Protein AF-A0A3L7W925-F1 (afdb_monomer_lite)

Structure (mmCIF, N/CA/C/O backbone):
data_AF-A0A3L7W925-F1
#
_entry.id   AF-A0A3L7W925-F1
#
loop_
_atom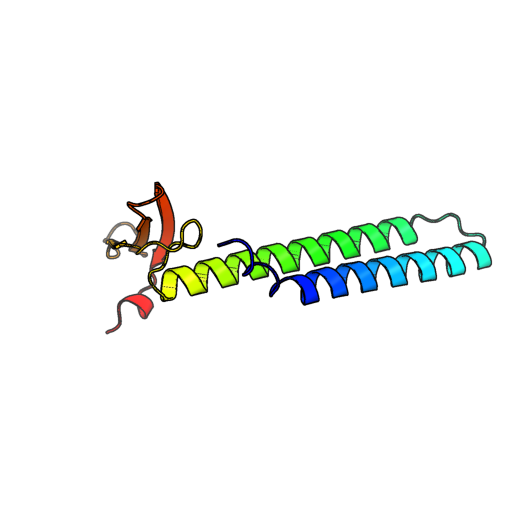_s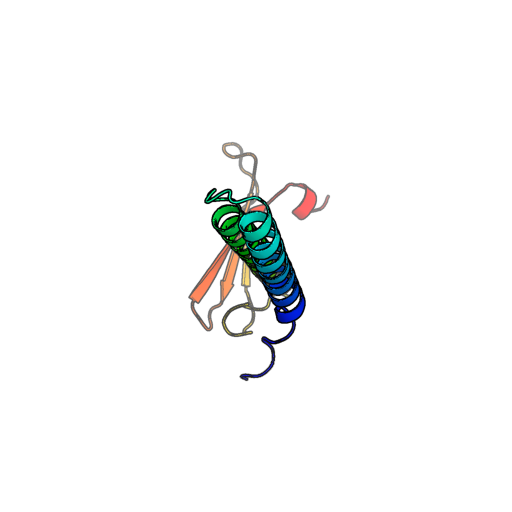ite.group_PDB
_atom_site.id
_atom_site.type_symbol
_atom_site.label_atom_id
_atom_site.label_alt_id
_atom_site.label_comp_id
_atom_site.label_asym_id
_atom_site.label_entity_id
_atom_site.label_seq_id
_atom_site.pdbx_PDB_ins_code
_atom_site.Cartn_x
_atom_site.Cartn_y
_atom_site.Cartn_z
_atom_site.occupancy
_atom_site.B_iso_or_equiv
_atom_site.auth_seq_id
_atom_site.auth_comp_id
_atom_site.auth_asym_id
_atom_site.auth_atom_id
_atom_site.pdbx_PDB_model_num
ATOM 1 N N . MET A 1 1 ? -20.197 -6.471 -5.786 1.00 45.78 1 MET A N 1
ATOM 2 C CA . MET A 1 1 ? -19.238 -5.452 -5.295 1.00 45.78 1 MET A CA 1
ATOM 3 C C . MET A 1 1 ? -17.893 -5.566 -6.032 1.00 45.78 1 MET A C 1
ATOM 5 O O . MET A 1 1 ? -16.877 -5.806 -5.400 1.00 45.78 1 MET A O 1
ATOM 9 N N . LEU A 1 2 ? -17.861 -5.410 -7.365 1.00 48.78 2 LEU A N 1
ATOM 10 C CA . LEU A 1 2 ? -16.652 -5.686 -8.175 1.00 48.78 2 LEU A CA 1
ATOM 11 C C . LEU A 1 2 ? -16.029 -4.448 -8.853 1.00 48.78 2 LEU A C 1
ATOM 13 O O . LEU A 1 2 ? -15.075 -4.586 -9.605 1.00 48.78 2 LEU A O 1
ATOM 17 N N . PHE A 1 3 ? -16.530 -3.236 -8.583 1.00 48.16 3 PHE A N 1
ATOM 18 C CA . PHE A 1 3 ? -16.243 -2.063 -9.427 1.00 48.16 3 PHE A CA 1
ATOM 19 C C . PHE A 1 3 ? -15.504 -0.892 -8.764 1.00 48.16 3 PHE A C 1
ATOM 21 O O . PHE A 1 3 ? -15.400 0.172 -9.362 1.00 48.16 3 PHE A O 1
ATOM 28 N N . ARG A 1 4 ? -14.938 -1.052 -7.559 1.00 49.75 4 ARG A N 1
ATOM 29 C CA . ARG A 1 4 ? -14.260 0.063 -6.860 1.00 49.75 4 ARG A CA 1
ATOM 30 C C . ARG A 1 4 ? -12.727 -0.013 -6.820 1.00 49.75 4 ARG A C 1
ATOM 32 O O . ARG A 1 4 ? -12.117 0.696 -6.035 1.00 49.75 4 ARG A O 1
ATOM 39 N N . ARG A 1 5 ? -12.105 -0.843 -7.669 1.00 50.88 5 ARG A N 1
ATOM 40 C CA . ARG A 1 5 ? -10.636 -1.020 -7.764 1.00 50.88 5 ARG A CA 1
ATOM 41 C C . ARG A 1 5 ? -9.950 -0.188 -8.866 1.00 50.88 5 ARG A C 1
ATOM 43 O O . ARG A 1 5 ? -8.804 -0.461 -9.192 1.00 50.88 5 ARG A O 1
ATOM 50 N N . LEU A 1 6 ? -10.619 0.804 -9.463 1.00 53.03 6 LEU A N 1
ATOM 51 C CA . LEU A 1 6 ? -10.056 1.564 -10.595 1.00 53.03 6 LEU A CA 1
ATOM 52 C C . LEU A 1 6 ? -9.309 2.858 -10.220 1.00 53.03 6 LEU A C 1
ATOM 54 O O . LEU A 1 6 ? -8.736 3.491 -11.101 1.00 53.03 6 LEU A O 1
ATOM 58 N N . THR A 1 7 ? -9.266 3.264 -8.950 1.00 54.06 7 THR A N 1
ATOM 59 C CA . THR A 1 7 ? -8.652 4.553 -8.572 1.00 54.06 7 THR A CA 1
ATOM 60 C C . THR A 1 7 ? -7.124 4.532 -8.479 1.00 54.06 7 THR A C 1
ATOM 62 O O . THR A 1 7 ? -6.526 5.601 -8.494 1.00 54.06 7 THR A O 1
ATOM 65 N N . SER A 1 8 ? -6.482 3.359 -8.460 1.00 54.78 8 SER A N 1
ATOM 66 C CA . SER A 1 8 ? -5.013 3.217 -8.400 1.00 54.78 8 SER A CA 1
ATOM 67 C C . SER A 1 8 ? -4.338 2.973 -9.756 1.00 54.78 8 SER A C 1
ATOM 69 O O . SER A 1 8 ? -3.112 2.955 -9.871 1.00 54.78 8 SER A O 1
ATOM 71 N N . LEU A 1 9 ? -5.132 2.855 -10.825 1.00 59.72 9 LEU A N 1
ATOM 72 C CA . LEU A 1 9 ? -4.628 2.680 -12.185 1.00 59.72 9 LEU A CA 1
ATOM 73 C C . LEU A 1 9 ? -3.802 3.850 -12.748 1.00 59.72 9 LEU A C 1
ATOM 75 O O . LEU A 1 9 ? -2.876 3.549 -13.500 1.00 59.72 9 LEU A O 1
ATOM 79 N N . PRO A 1 10 ? -4.045 5.145 -12.437 1.00 71.69 10 PRO A N 1
ATOM 80 C CA . PRO A 1 10 ? -3.341 6.211 -13.146 1.00 71.69 10 PRO A CA 1
ATOM 81 C C . PRO A 1 10 ? -1.847 6.243 -12.806 1.00 71.69 10 PRO A C 1
ATOM 83 O O . PRO A 1 10 ? -1.031 6.373 -13.712 1.00 71.69 10 PRO A O 1
ATOM 86 N N . GLY A 1 11 ? -1.463 6.051 -11.539 1.00 69.88 11 GLY A N 1
ATOM 87 C CA . GLY A 1 11 ? -0.053 6.095 -11.129 1.00 69.88 11 GLY A CA 1
ATOM 88 C C . GLY A 1 11 ? 0.779 4.952 -11.717 1.00 69.88 11 GLY A C 1
ATOM 89 O O . GLY A 1 11 ? 1.855 5.181 -12.269 1.00 69.88 11 GLY A O 1
ATOM 90 N N . VAL A 1 12 ? 0.251 3.726 -11.665 1.00 73.31 12 VAL A N 1
ATOM 91 C CA . VAL A 1 12 ? 0.914 2.544 -12.239 1.00 73.31 12 VAL A CA 1
ATOM 92 C C . VAL A 1 12 ? 0.976 2.643 -13.763 1.00 73.31 12 VAL A C 1
ATOM 94 O O . VAL A 1 12 ? 2.024 2.372 -14.348 1.00 73.31 12 VAL A O 1
ATOM 97 N N . ALA A 1 13 ? -0.108 3.084 -14.409 1.00 76.88 13 ALA A N 1
ATOM 98 C CA . ALA A 1 13 ? -0.125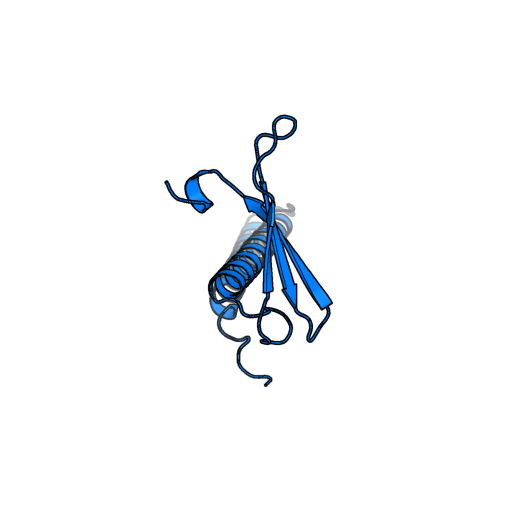 3.286 -15.852 1.00 76.88 13 ALA A CA 1
ATOM 99 C C . ALA A 1 13 ? 0.921 4.322 -16.281 1.00 76.88 13 ALA A C 1
ATOM 101 O O . ALA A 1 13 ? 1.694 4.043 -17.191 1.00 76.88 13 ALA A O 1
ATOM 102 N N . ILE A 1 14 ? 1.011 5.470 -15.599 1.00 78.00 14 ILE A N 1
ATOM 103 C CA . ILE A 1 14 ? 2.006 6.510 -15.904 1.00 78.00 14 ILE A CA 1
ATOM 104 C C . ILE A 1 14 ? 3.433 5.966 -15.766 1.00 78.00 14 ILE A C 1
ATOM 106 O O . ILE A 1 14 ? 4.246 6.184 -16.662 1.00 78.00 14 ILE A O 1
ATOM 110 N N . ALA A 1 15 ? 3.745 5.228 -14.695 1.00 72.75 15 ALA A N 1
ATOM 111 C CA . ALA A 1 15 ? 5.080 4.658 -14.495 1.00 72.75 15 ALA A CA 1
ATOM 112 C C . ALA A 1 15 ? 5.453 3.638 -15.586 1.00 72.75 15 ALA A C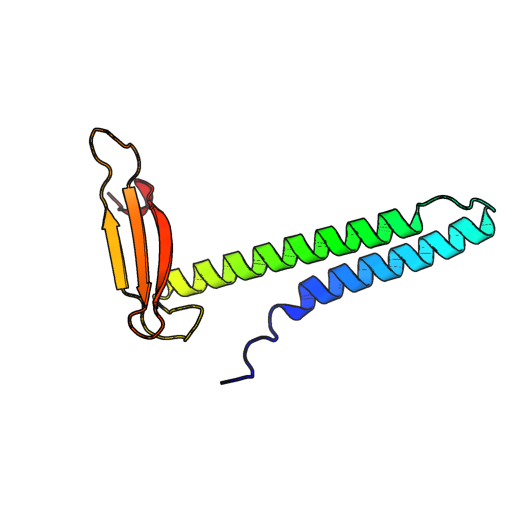 1
ATOM 114 O O . ALA A 1 15 ? 6.563 3.680 -16.121 1.00 72.75 15 ALA A O 1
ATOM 115 N N . LEU A 1 16 ? 4.517 2.761 -15.965 1.00 77.38 16 LEU A N 1
ATOM 116 C CA . LEU A 1 16 ? 4.722 1.799 -17.051 1.00 77.38 16 LEU A CA 1
ATOM 117 C C . LEU A 1 16 ? 4.886 2.496 -18.405 1.00 77.38 16 LEU A C 1
ATOM 119 O O . LEU A 1 16 ? 5.779 2.130 -19.170 1.00 77.38 16 LEU A O 1
ATOM 123 N N . PHE A 1 17 ? 4.070 3.514 -18.691 1.00 81.19 17 PHE A N 1
ATOM 124 C CA . PHE A 1 17 ? 4.184 4.320 -19.908 1.00 81.19 17 PHE A CA 1
ATOM 125 C C . PHE A 1 17 ? 5.521 5.059 -19.976 1.00 81.19 17 PHE A C 1
ATOM 127 O O . PHE A 1 17 ? 6.183 5.019 -21.008 1.00 81.19 17 PHE A O 1
ATOM 134 N N . ALA A 1 18 ? 5.957 5.686 -18.882 1.00 77.56 18 ALA A N 1
ATOM 135 C CA . ALA A 1 18 ? 7.243 6.372 -18.826 1.00 77.56 18 ALA A CA 1
ATOM 136 C C . ALA A 1 18 ? 8.414 5.396 -19.036 1.00 77.56 18 ALA A C 1
ATOM 138 O O . ALA A 1 18 ? 9.299 5.666 -19.848 1.00 77.56 18 ALA A O 1
ATOM 139 N N . GLY A 1 19 ? 8.390 4.235 -18.372 1.00 74.69 19 GLY A N 1
ATOM 140 C CA . GLY A 1 19 ? 9.420 3.204 -18.526 1.00 74.69 19 GLY A CA 1
ATOM 141 C C . GLY A 1 19 ? 9.484 2.619 -19.940 1.00 74.69 19 GLY A C 1
ATOM 142 O O . GLY A 1 19 ? 10.570 2.473 -20.500 1.00 74.69 19 GLY A O 1
ATOM 143 N N . SER A 1 20 ? 8.332 2.339 -20.557 1.00 77.31 20 SER A N 1
ATOM 144 C CA . SER A 1 20 ? 8.273 1.818 -21.933 1.00 77.31 20 SER A CA 1
ATOM 145 C C . SER A 1 20 ? 8.651 2.870 -22.979 1.00 77.31 20 SER A C 1
ATOM 147 O O . SER A 1 20 ? 9.394 2.557 -23.911 1.00 77.31 20 SER A O 1
ATOM 149 N N . ALA A 1 21 ? 8.233 4.127 -22.805 1.00 81.38 21 ALA A N 1
ATOM 150 C CA . ALA A 1 21 ? 8.657 5.230 -23.664 1.00 81.38 21 ALA A CA 1
ATOM 151 C C . ALA A 1 21 ? 10.178 5.444 -23.604 1.00 81.38 21 ALA A C 1
ATOM 153 O O . ALA A 1 21 ? 10.819 5.605 -24.644 1.00 81.38 21 ALA A O 1
ATOM 154 N N . TRP A 1 22 ? 10.766 5.386 -22.404 1.00 75.69 22 TRP A N 1
ATOM 155 C CA . TRP A 1 22 ? 12.212 5.485 -22.226 1.00 75.69 22 TRP A CA 1
ATOM 156 C C . TRP A 1 22 ? 12.959 4.309 -22.861 1.00 75.69 22 TRP A C 1
ATOM 158 O O . TRP A 1 22 ? 13.932 4.528 -23.577 1.00 75.69 22 TRP A O 1
ATOM 168 N N . ALA A 1 23 ? 12.489 3.073 -22.668 1.00 74.62 23 ALA A N 1
ATOM 169 C CA . ALA A 1 23 ? 13.104 1.889 -23.267 1.00 74.62 23 ALA A CA 1
ATOM 170 C C . ALA A 1 23 ? 13.140 1.965 -24.803 1.00 74.62 23 ALA A C 1
ATOM 172 O O . ALA A 1 23 ? 14.175 1.698 -25.408 1.00 74.62 23 ALA A O 1
ATOM 173 N N . LEU A 1 24 ? 12.044 2.410 -25.429 1.00 81.38 24 LEU A N 1
ATOM 174 C CA . LEU A 1 24 ? 11.970 2.610 -26.881 1.00 81.38 24 LEU A CA 1
ATOM 175 C C . LEU A 1 24 ? 12.883 3.744 -27.370 1.00 81.38 24 LEU A C 1
ATOM 177 O O . LEU A 1 24 ? 13.465 3.654 -28.452 1.00 81.38 24 LEU A O 1
ATOM 181 N N . ALA A 1 25 ? 13.007 4.824 -26.596 1.00 78.62 25 ALA A N 1
ATOM 182 C CA . ALA A 1 25 ? 13.923 5.915 -26.915 1.00 78.62 25 ALA A CA 1
ATOM 183 C C . ALA A 1 25 ? 15.390 5.463 -26.812 1.00 78.62 25 ALA A C 1
ATOM 185 O O . ALA A 1 25 ? 16.176 5.737 -27.719 1.00 78.62 25 ALA A O 1
ATOM 186 N N . ALA A 1 26 ? 15.736 4.728 -25.752 1.00 72.69 26 ALA A N 1
ATOM 187 C CA . ALA A 1 26 ? 17.068 4.180 -25.526 1.00 72.69 26 ALA A CA 1
ATOM 188 C C . ALA A 1 26 ? 17.466 3.177 -26.617 1.00 72.69 26 ALA A C 1
ATOM 190 O O . ALA A 1 26 ? 18.571 3.270 -27.140 1.00 72.69 26 ALA A O 1
ATOM 191 N N . ASP A 1 27 ? 16.554 2.288 -27.020 1.00 75.62 27 ASP A N 1
ATOM 192 C CA . ASP A 1 27 ? 16.779 1.314 -28.094 1.00 75.62 27 ASP A CA 1
ATOM 193 C C . ASP A 1 27 ? 17.071 1.997 -29.444 1.00 75.62 27 ASP A C 1
ATOM 195 O O . ASP A 1 27 ? 18.054 1.687 -30.119 1.00 75.62 27 ASP A O 1
ATOM 199 N N . ARG A 1 28 ? 16.298 3.036 -29.800 1.00 78.81 28 ARG A N 1
ATOM 200 C CA . ARG A 1 28 ? 16.548 3.828 -31.019 1.00 78.81 28 ARG A CA 1
ATOM 201 C C . ARG A 1 28 ? 17.886 4.563 -30.995 1.00 78.81 28 ARG A C 1
ATOM 203 O O . ARG A 1 28 ? 18.511 4.715 -32.045 1.00 78.81 28 ARG A O 1
ATOM 210 N N . ILE A 1 29 ? 18.307 5.061 -29.834 1.00 74.94 29 ILE A N 1
ATOM 211 C CA . ILE A 1 29 ? 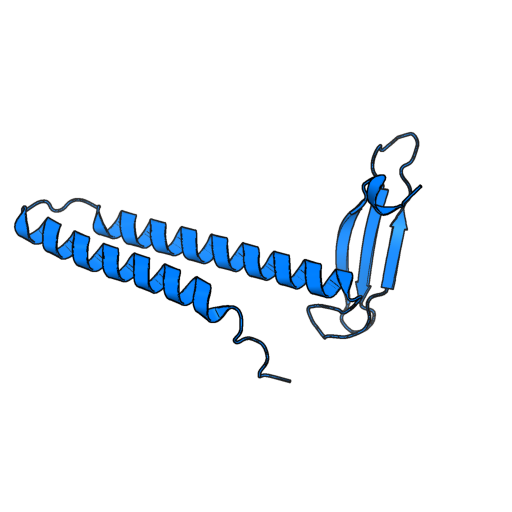19.594 5.749 -29.673 1.00 74.94 29 ILE A CA 1
ATOM 212 C C . ILE A 1 29 ? 20.745 4.736 -29.744 1.00 74.94 29 ILE A C 1
ATOM 214 O O . ILE A 1 29 ? 21.703 4.966 -30.479 1.00 74.94 29 ILE A O 1
ATOM 218 N N . ALA A 1 30 ? 20.619 3.592 -29.067 1.00 71.25 30 ALA A N 1
ATOM 219 C CA . ALA A 1 30 ? 21.596 2.505 -29.081 1.00 71.25 30 ALA A CA 1
ATOM 220 C C . ALA A 1 30 ? 21.826 1.966 -30.502 1.00 71.25 30 ALA A C 1
ATOM 222 O O . ALA A 1 30 ? 22.970 1.857 -30.946 1.00 71.25 30 ALA A O 1
ATOM 223 N N . HIS A 1 31 ? 20.747 1.753 -31.265 1.00 71.81 31 HIS A N 1
ATOM 224 C CA . HIS A 1 31 ? 20.828 1.347 -32.669 1.00 71.81 31 HIS A CA 1
ATOM 225 C C . HIS A 1 31 ? 21.557 2.364 -33.558 1.00 71.81 31 HIS A C 1
ATOM 227 O O . HIS A 1 31 ? 22.263 1.963 -34.481 1.00 71.81 31 HIS A O 1
ATOM 233 N N . ARG A 1 32 ? 21.422 3.671 -33.292 1.00 77.62 32 ARG A N 1
ATOM 234 C CA . ARG A 1 32 ? 22.140 4.716 -34.047 1.00 77.62 32 ARG A CA 1
ATOM 235 C C . ARG A 1 32 ? 23.617 4.812 -33.688 1.00 77.62 32 ARG A C 1
ATOM 237 O O . ARG A 1 32 ? 24.408 5.219 -34.531 1.00 77.62 32 ARG A O 1
ATOM 244 N N . LEU A 1 33 ? 23.975 4.474 -32.453 1.00 74.88 33 LEU A N 1
ATOM 245 C CA . LEU A 1 33 ? 25.345 4.568 -31.953 1.00 74.88 33 LEU A CA 1
ATOM 246 C C . LEU A 1 33 ? 26.136 3.261 -32.130 1.00 74.88 33 LEU A C 1
ATOM 248 O O . LEU A 1 33 ? 27.337 3.251 -31.885 1.00 74.88 33 LEU A O 1
ATOM 252 N N . GLY A 1 34 ? 25.491 2.171 -32.568 1.00 65.88 34 GLY A N 1
ATOM 253 C CA . GLY A 1 34 ? 26.131 0.860 -32.747 1.00 65.88 34 GLY A CA 1
ATOM 254 C C . GLY A 1 34 ? 26.540 0.195 -31.429 1.00 65.88 34 GLY A C 1
ATOM 255 O O . GLY A 1 34 ? 27.334 -0.742 -31.425 1.00 65.88 34 GLY A O 1
ATOM 256 N N . VAL A 1 35 ? 26.015 0.688 -30.307 1.00 62.25 35 VAL A N 1
ATOM 257 C CA . VAL A 1 35 ? 26.368 0.228 -28.967 1.00 62.25 35 VAL A CA 1
ATOM 258 C C . VAL A 1 35 ? 25.311 -0.777 -28.515 1.00 62.25 35 VAL A C 1
ATOM 260 O O . VAL A 1 35 ? 24.186 -0.404 -28.193 1.00 62.25 35 VAL A O 1
ATOM 263 N N . HIS A 1 36 ? 25.662 -2.063 -28.480 1.00 60.84 36 HIS A N 1
ATOM 264 C CA . HIS A 1 36 ? 24.809 -3.141 -27.959 1.00 60.84 36 HIS A CA 1
ATOM 265 C C . HIS A 1 36 ? 24.859 -3.221 -26.419 1.00 60.84 36 HIS A C 1
ATOM 267 O O . HIS A 1 36 ? 25.072 -4.287 -25.846 1.00 60.84 36 HIS A O 1
ATOM 273 N N . GLU A 1 37 ? 24.731 -2.084 -25.735 1.00 66.38 37 GLU A N 1
ATOM 274 C CA . GLU A 1 37 ? 24.813 -2.011 -24.271 1.00 66.38 37 GLU A CA 1
ATOM 275 C C . GLU A 1 37 ? 23.463 -2.286 -23.581 1.00 66.38 37 GLU A C 1
ATOM 277 O O . GLU A 1 37 ? 22.404 -2.059 -24.169 1.00 66.38 37 GLU A O 1
ATOM 282 N N . PRO A 1 38 ? 23.464 -2.718 -22.301 1.00 66.44 38 PRO A N 1
ATOM 283 C CA . PRO A 1 38 ? 22.259 -3.099 -21.549 1.00 66.44 38 PRO A CA 1
ATOM 284 C C . PRO A 1 38 ? 21.332 -1.926 -21.164 1.00 66.44 38 PRO A C 1
ATOM 286 O O . PRO A 1 38 ? 20.383 -2.116 -20.401 1.00 66.44 38 PRO A O 1
ATOM 289 N N . ALA A 1 39 ? 21.563 -0.716 -21.679 1.00 67.62 39 ALA A N 1
ATOM 290 C CA . ALA A 1 39 ? 20.802 0.493 -21.365 1.00 67.62 39 ALA A CA 1
ATOM 291 C C . ALA A 1 39 ? 19.259 0.345 -21.437 1.00 67.62 39 ALA A C 1
ATOM 293 O O . ALA A 1 39 ? 18.590 0.782 -20.493 1.00 67.62 39 ALA A O 1
ATOM 294 N N . PRO A 1 40 ? 18.650 -0.291 -22.465 1.00 69.25 40 PRO A N 1
ATOM 295 C CA . PRO A 1 40 ? 17.196 -0.464 -22.500 1.00 69.25 40 PRO A CA 1
ATOM 296 C C . PRO A 1 40 ? 16.691 -1.439 -21.424 1.00 69.25 40 PRO A C 1
ATOM 298 O O . PRO A 1 40 ? 15.626 -1.216 -20.847 1.00 69.25 40 PRO A O 1
ATOM 301 N N . ALA A 1 41 ? 17.467 -2.475 -21.089 1.00 74.06 41 ALA A N 1
ATOM 302 C CA . ALA A 1 41 ? 17.119 -3.419 -20.027 1.00 74.06 41 ALA A CA 1
ATOM 303 C C . ALA A 1 41 ? 17.122 -2.743 -18.646 1.00 74.06 41 ALA A C 1
ATOM 305 O O . ALA A 1 41 ? 16.209 -2.961 -17.849 1.00 74.06 41 ALA A O 1
ATOM 306 N N . VAL A 1 42 ? 18.097 -1.862 -18.389 1.00 79.12 42 VAL A N 1
ATOM 307 C CA . VAL A 1 42 ? 18.156 -1.062 -17.153 1.00 79.12 42 VAL A CA 1
ATOM 308 C C . VAL A 1 42 ? 16.958 -0.115 -17.056 1.00 79.12 42 VAL A C 1
ATOM 310 O O . VAL A 1 42 ? 16.341 -0.019 -15.996 1.00 79.12 42 VAL A O 1
ATOM 313 N N . GLY A 1 43 ? 16.583 0.541 -18.159 1.00 77.62 43 GLY A N 1
ATOM 314 C CA . GLY A 1 43 ? 15.418 1.428 -18.208 1.00 77.62 43 GLY A CA 1
ATOM 315 C C . GLY A 1 43 ? 14.101 0.713 -17.893 1.00 77.62 43 GLY A C 1
ATOM 316 O O . GLY A 1 43 ? 13.310 1.199 -17.083 1.00 77.62 43 GLY A O 1
ATOM 317 N N . LEU A 1 44 ? 13.887 -0.471 -18.476 1.00 78.12 44 LEU A N 1
ATOM 318 C CA . LEU A 1 44 ? 12.714 -1.297 -18.179 1.00 78.12 44 LEU A CA 1
ATOM 319 C C . LEU A 1 44 ? 12.693 -1.751 -16.718 1.00 78.12 44 LEU A C 1
ATOM 321 O O . LEU A 1 44 ? 11.663 -1.626 -16.057 1.00 78.12 44 LEU A O 1
ATOM 325 N N . LEU A 1 45 ? 13.827 -2.229 -16.199 1.00 80.50 45 LEU A N 1
ATOM 326 C CA . LEU A 1 45 ? 13.937 -2.659 -14.807 1.00 80.50 45 LEU A CA 1
ATOM 327 C C . LEU A 1 45 ? 13.625 -1.504 -13.844 1.00 80.50 45 LEU A C 1
ATOM 329 O O . LEU A 1 45 ? 12.831 -1.673 -12.920 1.00 80.50 45 LEU A O 1
ATOM 333 N N . ALA A 1 46 ? 14.185 -0.318 -14.092 1.00 81.94 46 ALA A N 1
ATOM 334 C CA . ALA A 1 46 ? 13.901 0.878 -13.305 1.00 81.94 46 ALA A CA 1
ATOM 335 C C . ALA A 1 46 ? 12.406 1.239 -13.336 1.00 81.94 46 ALA A C 1
ATOM 337 O O . ALA A 1 46 ? 11.813 1.483 -12.285 1.00 81.94 46 ALA A O 1
ATOM 338 N N . GLY A 1 47 ? 11.771 1.201 -14.513 1.00 80.88 47 GLY A N 1
ATOM 339 C CA . GLY A 1 47 ? 10.332 1.442 -14.652 1.00 80.88 47 GLY A CA 1
ATOM 340 C C . GLY A 1 47 ? 9.478 0.458 -13.846 1.00 80.88 47 GLY A C 1
ATOM 341 O O . GLY A 1 47 ? 8.558 0.874 -13.140 1.00 80.88 47 GLY A O 1
ATOM 342 N N . VAL A 1 48 ? 9.815 -0.835 -13.884 1.00 85.38 48 VAL A N 1
ATOM 343 C CA . VAL A 1 48 ? 9.126 -1.878 -13.103 1.00 85.38 48 VAL A CA 1
ATOM 344 C C . VAL A 1 48 ? 9.289 -1.645 -11.600 1.00 85.38 48 VAL A C 1
ATOM 346 O O . VAL A 1 48 ? 8.306 -1.713 -10.861 1.00 85.38 48 VAL A O 1
ATOM 349 N N . LEU A 1 49 ? 10.501 -1.327 -11.136 1.00 86.31 49 LEU A N 1
ATOM 350 C CA . LEU A 1 49 ? 10.764 -1.052 -9.721 1.00 86.31 49 LEU A CA 1
ATOM 351 C C . LEU A 1 49 ? 9.977 0.163 -9.213 1.00 86.31 49 LEU A C 1
ATOM 353 O O . LEU A 1 49 ? 9.393 0.106 -8.130 1.00 86.31 49 LEU A O 1
ATOM 357 N N . ILE A 1 50 ? 9.909 1.235 -10.006 1.00 87.56 50 ILE A N 1
ATOM 358 C CA . ILE A 1 50 ? 9.127 2.433 -9.670 1.00 87.56 50 ILE A CA 1
ATOM 359 C C . ILE A 1 50 ? 7.633 2.100 -9.611 1.00 87.56 50 ILE A C 1
ATOM 361 O O . ILE A 1 50 ? 6.965 2.457 -8.641 1.00 87.56 50 ILE A O 1
ATOM 365 N N . ALA A 1 51 ? 7.107 1.380 -10.606 1.00 82.81 51 ALA A N 1
ATOM 366 C CA . ALA A 1 51 ? 5.705 0.969 -10.624 1.00 82.81 51 ALA A CA 1
ATOM 367 C C . ALA A 1 51 ? 5.340 0.117 -9.394 1.00 82.81 51 ALA A C 1
ATOM 369 O O . ALA A 1 51 ? 4.308 0.355 -8.764 1.00 82.81 51 ALA A O 1
ATOM 370 N N . LEU A 1 52 ? 6.207 -0.825 -9.003 1.00 88.69 52 LEU A N 1
ATOM 371 C CA . LEU A 1 52 ? 6.029 -1.635 -7.795 1.00 88.69 52 LEU A CA 1
ATOM 372 C C . LEU A 1 52 ? 6.060 -0.789 -6.519 1.00 88.69 52 LEU A C 1
ATOM 374 O O . LEU A 1 52 ? 5.241 -1.007 -5.628 1.00 88.69 52 LEU A O 1
ATOM 378 N N . ALA A 1 53 ? 6.975 0.177 -6.420 1.00 87.88 53 ALA A N 1
ATOM 379 C CA . ALA A 1 53 ? 7.055 1.070 -5.267 1.00 87.88 53 ALA A CA 1
ATOM 380 C C . ALA A 1 53 ? 5.781 1.917 -5.112 1.00 87.88 53 ALA A C 1
ATOM 382 O O . ALA A 1 53 ? 5.230 2.001 -4.013 1.00 87.88 53 ALA A O 1
ATOM 383 N N . LEU A 1 54 ? 5.277 2.484 -6.213 1.00 88.56 54 LEU A N 1
ATOM 384 C CA . LEU A 1 54 ? 4.031 3.255 -6.218 1.00 88.56 54 LEU A CA 1
ATOM 385 C C . LEU A 1 54 ? 2.826 2.390 -5.847 1.00 88.56 54 LEU A C 1
ATOM 387 O O . LEU A 1 54 ? 2.010 2.803 -5.029 1.00 88.56 54 LEU A O 1
ATOM 391 N N . TRP A 1 55 ? 2.742 1.175 -6.390 1.00 89.00 55 TRP A N 1
ATOM 392 C CA . TRP A 1 55 ? 1.677 0.238 -6.043 1.00 89.00 55 TRP A CA 1
ATOM 393 C C . TRP A 1 55 ? 1.707 -0.147 -4.558 1.00 89.00 55 TRP A C 1
ATOM 395 O O . TRP A 1 55 ? 0.674 -0.115 -3.893 1.00 89.00 55 TRP A O 1
ATOM 405 N N . ARG A 1 56 ? 2.888 -0.453 -4.002 1.00 92.94 56 ARG A N 1
ATOM 406 C CA . ARG A 1 56 ? 3.029 -0.767 -2.570 1.00 92.94 56 ARG A CA 1
ATOM 407 C C . ARG A 1 56 ? 2.608 0.402 -1.684 1.00 92.94 56 ARG A C 1
ATOM 409 O O . ARG A 1 56 ? 1.979 0.172 -0.655 1.00 92.94 56 ARG A O 1
ATOM 416 N N . ARG A 1 57 ? 2.944 1.632 -2.083 1.00 91.81 57 ARG A N 1
ATOM 417 C CA . ARG A 1 57 ? 2.536 2.844 -1.369 1.00 91.81 57 ARG A CA 1
ATOM 418 C C . ARG A 1 57 ? 1.018 3.024 -1.387 1.00 91.81 57 ARG A C 1
ATOM 420 O O . ARG A 1 57 ? 0.431 3.200 -0.333 1.00 91.81 57 ARG A O 1
ATOM 427 N N . ASP A 1 58 ? 0.387 2.898 -2.550 1.00 89.12 58 ASP A N 1
ATOM 428 C CA . ASP A 1 58 ? -1.070 3.021 -2.696 1.00 89.12 58 ASP A CA 1
ATOM 429 C C . ASP A 1 58 ? -1.842 1.972 -1.872 1.00 89.12 58 ASP A C 1
ATOM 431 O O . ASP A 1 58 ? -2.848 2.282 -1.227 1.00 89.12 58 ASP A O 1
ATOM 435 N N . VAL A 1 59 ? -1.334 0.734 -1.820 1.00 89.56 59 VAL A N 1
ATOM 436 C CA . VAL A 1 59 ? -1.888 -0.320 -0.955 1.00 89.56 59 VAL A CA 1
ATOM 437 C C . VAL A 1 59 ? -1.778 0.060 0.524 1.00 89.56 59 VAL A C 1
ATOM 439 O O . VAL A 1 59 ? -2.747 -0.120 1.262 1.00 89.56 59 VAL A O 1
ATOM 442 N N . ALA A 1 60 ? -0.633 0.597 0.958 1.00 89.69 60 ALA A N 1
ATOM 443 C CA . ALA A 1 60 ? -0.435 1.046 2.336 1.00 89.69 60 ALA A CA 1
ATOM 444 C C . ALA A 1 60 ? -1.359 2.225 2.693 1.00 89.69 60 ALA A C 1
ATOM 446 O O . ALA A 1 60 ? -2.031 2.179 3.720 1.00 89.69 60 ALA A O 1
ATOM 447 N N . ASP A 1 61 ? -1.477 3.219 1.810 1.00 90.38 61 ASP A N 1
ATOM 448 C CA . ASP A 1 61 ? -2.358 4.377 1.998 1.00 90.38 61 ASP A CA 1
ATOM 449 C C . ASP A 1 61 ? -3.838 3.945 2.076 1.00 90.38 61 ASP A C 1
ATOM 451 O O . ASP A 1 61 ? -4.614 4.446 2.892 1.00 90.38 61 ASP A O 1
ATOM 455 N N . THR A 1 62 ? -4.240 2.961 1.264 1.00 89.19 62 THR A N 1
ATOM 456 C CA . THR A 1 62 ? -5.603 2.407 1.286 1.00 89.19 62 THR A CA 1
ATOM 457 C C . THR A 1 62 ? -5.892 1.638 2.573 1.00 89.19 62 THR A C 1
ATOM 459 O O . THR A 1 62 ? -7.003 1.733 3.110 1.00 89.19 62 THR A O 1
ATOM 462 N N . LEU A 1 63 ? -4.919 0.863 3.058 1.00 91.31 63 LEU A N 1
ATOM 463 C CA . LEU A 1 63 ? -5.006 0.152 4.330 1.00 91.31 63 LEU A CA 1
ATOM 464 C C . LEU A 1 63 ? -5.202 1.150 5.476 1.00 91.31 63 LEU A C 1
ATOM 466 O O . LEU A 1 63 ? -6.203 1.055 6.184 1.00 91.31 63 LEU A O 1
ATOM 470 N N . GLU A 1 64 ? -4.325 2.147 5.574 1.00 89.56 64 GLU A N 1
ATOM 471 C CA . GLU A 1 64 ? -4.375 3.200 6.591 1.00 89.56 64 GLU A CA 1
ATOM 472 C C . GLU A 1 64 ? -5.725 3.933 6.568 1.00 89.56 64 GLU A C 1
ATOM 474 O O . GLU A 1 64 ? -6.439 3.991 7.568 1.00 89.56 64 GLU A O 1
ATOM 479 N N . ALA A 1 65 ? -6.171 4.387 5.392 1.00 90.38 65 ALA A N 1
ATOM 480 C CA . ALA A 1 65 ? -7.457 5.068 5.246 1.00 90.38 65 ALA A CA 1
ATOM 481 C C . ALA A 1 65 ? -8.670 4.177 5.576 1.00 90.38 65 ALA A C 1
ATOM 483 O O . ALA A 1 65 ? -9.759 4.680 5.876 1.00 90.38 65 ALA A O 1
ATOM 484 N N . SER A 1 66 ? -8.550 2.855 5.452 1.00 90.19 66 SER A N 1
ATOM 485 C CA . SER A 1 66 ? -9.616 1.915 5.826 1.00 90.19 66 SER A CA 1
ATOM 486 C C . SER A 1 66 ? -9.656 1.714 7.339 1.00 90.19 66 SER A C 1
ATOM 488 O O . SER A 1 66 ? -10.729 1.810 7.938 1.00 90.19 66 SER A O 1
ATOM 490 N N . VAL A 1 67 ? -8.482 1.548 7.951 1.00 90.00 67 VAL A N 1
ATOM 491 C CA . VAL A 1 67 ? -8.293 1.432 9.400 1.00 90.00 67 VAL A CA 1
ATOM 492 C C . VAL A 1 67 ? -8.772 2.694 10.124 1.00 90.00 67 VAL A C 1
ATOM 494 O O . VAL A 1 67 ? -9.584 2.591 11.040 1.00 90.00 67 VAL A O 1
ATOM 497 N N . GLN A 1 68 ? -8.412 3.889 9.645 1.00 89.06 68 GLN A N 1
ATOM 498 C CA . GLN A 1 68 ? -8.899 5.169 10.187 1.00 89.06 68 GLN A CA 1
ATOM 499 C C . GLN A 1 68 ? -10.425 5.317 10.120 1.00 89.06 68 GLN A C 1
ATOM 501 O O . GLN A 1 68 ? -11.036 5.982 10.953 1.00 89.06 68 GLN A O 1
ATOM 506 N N . ARG A 1 69 ? -11.068 4.686 9.130 1.00 92.62 69 ARG A N 1
ATOM 507 C CA . ARG A 1 69 ? -12.533 4.660 8.986 1.00 92.62 69 ARG A CA 1
ATOM 508 C C . ARG A 1 69 ? -13.191 3.486 9.716 1.00 92.62 69 ARG A C 1
ATOM 510 O O . ARG A 1 69 ? -14.393 3.287 9.540 1.00 92.62 69 ARG A O 1
ATOM 517 N N . MET A 1 70 ? -12.430 2.703 10.485 1.00 93.75 70 MET A N 1
ATOM 518 C CA . MET A 1 70 ? -12.877 1.485 11.172 1.00 93.75 70 MET A CA 1
ATOM 519 C C . MET A 1 70 ? -13.587 0.496 10.235 1.00 93.75 70 MET A C 1
ATOM 521 O O . MET A 1 70 ? -14.574 -0.150 10.598 1.00 93.75 70 MET A O 1
ATOM 525 N N . ARG A 1 71 ? -13.089 0.379 8.996 1.00 95.75 71 ARG A N 1
ATOM 526 C CA . ARG A 1 71 ? -13.592 -0.562 7.989 1.00 95.75 71 ARG A CA 1
ATOM 527 C C . ARG A 1 71 ? -12.502 -1.509 7.530 1.00 95.75 71 ARG A C 1
ATOM 529 O O . ARG A 1 71 ? -11.397 -1.097 7.199 1.00 95.75 71 ARG A O 1
ATOM 536 N N . CYS A 1 72 ? -12.849 -2.784 7.432 1.00 92.94 72 CYS A N 1
ATOM 537 C CA . CYS A 1 72 ? -11.941 -3.816 6.980 1.00 92.94 72 CYS A CA 1
ATOM 538 C C . CYS A 1 72 ? -11.588 -3.598 5.497 1.00 92.94 72 CYS A C 1
ATOM 540 O O . CYS A 1 72 ? -12.497 -3.574 4.661 1.00 92.94 72 CYS A O 1
ATOM 542 N N . PRO A 1 73 ? -10.297 -3.503 5.134 1.00 91.94 73 PRO A N 1
ATOM 543 C CA . PRO A 1 73 ? -9.876 -3.330 3.742 1.00 91.94 73 PRO A CA 1
ATOM 544 C C . PRO A 1 73 ? -10.160 -4.568 2.874 1.00 91.94 73 PRO A C 1
ATOM 546 O O . PRO A 1 73 ? -10.232 -4.457 1.652 1.00 91.94 73 PRO A O 1
ATOM 549 N N . SER A 1 74 ? -10.335 -5.743 3.491 1.00 91.56 74 SER A N 1
ATOM 550 C CA . SER A 1 74 ? -10.590 -7.007 2.792 1.00 91.56 74 SER A CA 1
ATOM 551 C C . SER A 1 74 ? -12.067 -7.181 2.419 1.00 91.56 74 SER A C 1
ATOM 553 O O . SER A 1 74 ? -12.398 -7.343 1.244 1.00 91.56 74 SER A O 1
ATOM 555 N N . CYS A 1 75 ? -12.973 -7.107 3.403 1.00 93.25 75 CYS A N 1
ATOM 556 C CA . CYS A 1 75 ? -14.398 -7.401 3.205 1.00 93.25 75 CYS A CA 1
ATOM 557 C C . CYS A 1 75 ? -15.331 -6.186 3.349 1.00 93.25 75 CYS A C 1
ATOM 559 O O . CYS A 1 75 ? -16.520 -6.292 3.059 1.00 93.25 75 CYS A O 1
ATOM 561 N N . GLY A 1 76 ? -14.825 -5.036 3.806 1.00 93.94 76 GLY A N 1
ATOM 562 C CA . GLY A 1 76 ? -15.622 -3.832 4.062 1.00 93.94 76 GLY A CA 1
ATOM 563 C C . GLY A 1 76 ? -16.449 -3.854 5.354 1.00 93.94 76 GLY A C 1
ATOM 564 O O . GLY A 1 76 ? -17.158 -2.880 5.614 1.00 93.94 76 GLY A O 1
ATOM 565 N N . GLY A 1 77 ? -16.368 -4.931 6.146 1.00 93.38 77 GLY A N 1
ATOM 566 C CA . GLY A 1 77 ? -17.012 -5.057 7.458 1.00 93.38 77 GLY A CA 1
ATOM 567 C C . GLY A 1 77 ? -16.435 -4.100 8.506 1.00 93.38 77 GLY A C 1
ATOM 568 O O . GLY A 1 77 ? -15.416 -3.453 8.268 1.00 93.38 77 GLY A O 1
ATOM 569 N N . ALA A 1 78 ? -17.084 -4.001 9.666 1.00 95.31 78 ALA A N 1
ATOM 570 C CA . ALA A 1 78 ? -16.586 -3.184 10.772 1.00 95.31 78 ALA A CA 1
ATOM 571 C C . ALA A 1 78 ? -15.301 -3.785 11.363 1.00 95.31 78 ALA A C 1
ATOM 573 O O . ALA A 1 78 ? -15.168 -5.010 11.453 1.00 95.31 78 ALA A O 1
ATOM 574 N N . LEU A 1 79 ? -14.371 -2.913 11.748 1.00 94.62 79 LEU A N 1
ATOM 575 C CA . LEU A 1 79 ? -13.216 -3.280 12.562 1.00 94.62 79 LEU A CA 1
ATOM 576 C C . LEU A 1 79 ? -13.515 -3.017 14.035 1.00 94.62 79 LEU A C 1
ATOM 578 O O . LEU A 1 79 ? -14.198 -2.052 14.378 1.00 94.62 79 LEU A O 1
ATOM 582 N N . THR A 1 80 ? -12.962 -3.858 14.894 1.00 92.81 80 THR A N 1
ATOM 583 C CA . THR A 1 80 ? -12.769 -3.575 16.316 1.00 92.81 80 THR A CA 1
ATOM 584 C C . THR A 1 80 ? -11.307 -3.232 16.534 1.00 92.81 80 THR A C 1
ATOM 586 O O . THR A 1 80 ? -10.457 -3.774 15.835 1.00 92.81 80 THR A O 1
ATOM 589 N N . SER A 1 81 ? -11.010 -2.329 17.465 1.00 90.06 81 SER A N 1
ATOM 590 C CA . SER A 1 81 ? -9.632 -1.993 17.820 1.00 90.06 81 SER A CA 1
ATOM 591 C C . SER A 1 81 ? -9.398 -2.190 19.304 1.00 90.06 81 SER A C 1
ATOM 593 O O . SER A 1 81 ? -10.204 -1.733 20.118 1.00 90.06 81 SER A O 1
ATOM 595 N N . THR A 1 82 ? -8.275 -2.798 19.641 1.00 84.69 82 THR A N 1
ATOM 596 C CA . THR A 1 82 ? -7.725 -2.854 20.992 1.00 84.69 82 THR A CA 1
ATOM 597 C C . THR A 1 82 ? -6.390 -2.120 20.983 1.00 84.69 82 THR A C 1
ATOM 599 O O . THR A 1 82 ? -5.700 -2.044 19.965 1.00 84.69 82 THR A O 1
ATOM 602 N N . HIS A 1 83 ? -6.025 -1.503 22.101 1.00 80.88 83 HIS A N 1
ATOM 603 C CA . HIS A 1 83 ? -4.700 -0.918 22.251 1.00 80.88 83 HIS A CA 1
ATOM 604 C C . HIS A 1 83 ? -4.106 -1.339 23.584 1.00 80.88 83 HIS A C 1
ATOM 606 O O . HIS A 1 83 ? -4.791 -1.381 24.605 1.00 80.88 83 HIS A O 1
ATOM 612 N N . GLU A 1 84 ? -2.819 -1.643 23.557 1.00 72.38 84 GLU A N 1
ATOM 613 C CA . GLU A 1 84 ? -2.007 -1.826 24.746 1.00 72.38 84 GLU A CA 1
ATOM 614 C C . GLU A 1 84 ? -1.323 -0.494 25.063 1.00 72.38 84 GLU A C 1
ATOM 616 O O . GLU A 1 84 ? -0.755 0.154 24.181 1.00 72.38 84 GLU A O 1
ATOM 621 N N . HIS A 1 85 ? -1.407 -0.050 26.316 1.00 66.00 85 HIS A N 1
ATOM 622 C CA . HIS A 1 85 ? -0.657 1.115 26.775 1.00 66.00 85 HIS A CA 1
ATOM 623 C C . HIS A 1 85 ? 0.809 0.729 27.007 1.00 66.00 85 HIS A C 1
ATOM 625 O O . HIS A 1 85 ? 1.091 -0.380 27.454 1.00 66.00 85 HIS A O 1
ATOM 631 N N . ALA A 1 86 ? 1.738 1.646 26.719 1.00 60.72 86 ALA A N 1
ATOM 632 C CA . ALA A 1 86 ? 3.161 1.427 26.973 1.00 60.72 86 ALA A CA 1
ATOM 633 C C . ALA A 1 86 ? 3.393 1.035 28.446 1.00 60.72 86 ALA A C 1
ATOM 635 O O . ALA A 1 86 ? 2.898 1.708 29.351 1.00 60.72 86 ALA A O 1
ATOM 636 N N . GLY A 1 87 ? 4.130 -0.053 28.668 1.00 61.66 87 GLY A N 1
ATOM 637 C CA . GLY A 1 87 ? 4.506 -0.533 29.999 1.00 61.66 87 GLY A CA 1
ATOM 638 C C . GLY A 1 87 ? 5.964 -0.217 30.333 1.00 61.66 87 GLY A C 1
ATOM 639 O O . GLY A 1 87 ? 6.752 0.131 29.456 1.00 61.66 87 GLY A O 1
ATOM 640 N N . ASP A 1 88 ? 6.354 -0.421 31.593 1.00 61.09 88 ASP A N 1
ATOM 641 C CA . ASP A 1 88 ? 7.698 -0.095 32.111 1.00 61.09 88 ASP A CA 1
ATOM 642 C C . ASP A 1 88 ? 8.856 -0.804 31.376 1.00 61.09 88 ASP A C 1
ATOM 644 O O . ASP A 1 88 ? 10.009 -0.386 31.463 1.00 61.09 88 ASP A O 1
ATOM 648 N N . VAL A 1 89 ? 8.556 -1.881 30.644 1.00 62.47 89 VAL A N 1
ATOM 649 C CA . VAL A 1 89 ? 9.537 -2.716 29.929 1.00 62.47 89 VAL A CA 1
ATOM 650 C C . VAL A 1 89 ? 9.591 -2.399 28.426 1.00 62.47 89 VAL A C 1
ATOM 652 O O . VAL A 1 89 ? 10.599 -2.682 27.783 1.00 62.47 89 VAL A O 1
ATOM 655 N N . HIS A 1 90 ? 8.540 -1.797 27.856 1.00 59.00 90 HIS A N 1
ATOM 656 C CA . HIS A 1 90 ? 8.440 -1.500 26.424 1.00 59.00 90 HIS A CA 1
ATOM 657 C C . HIS A 1 90 ? 7.915 -0.072 26.210 1.00 59.00 90 HIS A C 1
ATOM 659 O O . HIS A 1 90 ? 6.710 0.165 26.334 1.00 59.00 90 HIS A O 1
ATOM 665 N N . PRO A 1 91 ? 8.796 0.891 25.867 1.00 57.66 91 PRO A N 1
ATOM 666 C CA . PRO A 1 91 ? 8.394 2.254 25.542 1.00 57.66 91 PRO A CA 1
ATOM 667 C C . PRO A 1 91 ? 7.729 2.278 24.156 1.00 57.66 91 PRO A C 1
ATOM 669 O O . PRO A 1 91 ? 8.350 2.600 23.148 1.00 57.66 91 PRO A O 1
ATOM 672 N N . GLY A 1 92 ? 6.465 1.869 24.106 1.00 64.12 92 GLY A N 1
ATOM 673 C CA . GLY A 1 92 ? 5.642 1.825 22.902 1.00 64.12 92 GLY A CA 1
ATOM 674 C C . GLY A 1 92 ? 4.483 0.857 23.095 1.00 64.12 92 GLY A C 1
ATOM 675 O O . GLY A 1 92 ? 4.704 -0.318 23.373 1.00 64.12 92 GLY A O 1
ATOM 676 N N . GLY A 1 93 ? 3.255 1.359 22.984 1.00 77.38 93 GLY A N 1
ATOM 677 C CA . GLY A 1 93 ? 2.074 0.504 22.937 1.00 77.38 93 GLY A CA 1
ATOM 678 C C . GLY A 1 93 ? 1.918 -0.128 21.555 1.00 77.38 93 GLY A C 1
ATOM 679 O O . GLY A 1 93 ? 2.555 0.298 20.590 1.00 77.38 93 GLY A O 1
ATOM 680 N N . LEU A 1 94 ? 1.031 -1.107 21.430 1.00 84.56 94 LEU A N 1
ATOM 681 C CA . LEU A 1 94 ? 0.568 -1.607 20.135 1.00 84.56 94 LEU A CA 1
ATOM 682 C C . LEU A 1 94 ? -0.920 -1.304 19.993 1.00 84.56 94 LEU A C 1
ATOM 684 O O . LEU A 1 94 ? -1.673 -1.379 20.964 1.00 84.56 94 LEU A O 1
ATOM 688 N N . ARG A 1 95 ? -1.351 -0.962 18.781 1.00 87.56 95 ARG A N 1
ATOM 689 C CA . ARG A 1 95 ? -2.764 -0.954 18.406 1.00 87.56 95 ARG A CA 1
ATOM 690 C C . ARG A 1 95 ? -3.022 -2.120 17.482 1.00 87.56 95 ARG A C 1
ATOM 692 O O . ARG A 1 95 ? -2.327 -2.272 16.480 1.00 87.56 95 ARG A O 1
ATOM 699 N N . GLU A 1 96 ? -4.027 -2.904 17.815 1.00 90.69 96 GLU A N 1
ATOM 700 C CA . GLU A 1 96 ? -4.486 -4.029 17.023 1.00 90.69 96 GLU A CA 1
ATOM 701 C C . GLU A 1 96 ? -5.889 -3.732 16.488 1.00 90.69 96 GLU A C 1
ATOM 703 O O . GLU A 1 96 ? -6.703 -3.078 17.146 1.00 90.69 96 GLU A O 1
ATOM 708 N N . TRP A 1 97 ? -6.148 -4.166 15.258 1.00 93.50 97 TRP A N 1
ATOM 709 C CA . TRP A 1 97 ? -7.451 -4.094 14.614 1.00 93.50 97 TRP A CA 1
ATOM 710 C C . TRP A 1 97 ? -7.846 -5.452 14.072 1.00 93.50 97 TRP A C 1
ATOM 712 O O . TRP A 1 97 ? -7.115 -6.035 13.272 1.00 93.50 97 TRP A O 1
ATOM 722 N N . ASP A 1 98 ? -9.070 -5.858 14.385 1.00 95.31 98 ASP A N 1
ATOM 723 C CA . ASP A 1 98 ? -9.610 -7.158 14.014 1.00 95.31 98 ASP A CA 1
ATOM 724 C C . ASP A 1 98 ? -10.936 -7.022 13.274 1.00 95.31 98 ASP A C 1
ATOM 726 O O . ASP A 1 98 ? -11.779 -6.173 13.579 1.00 95.31 98 ASP A O 1
ATOM 730 N N . CYS A 1 99 ? -11.153 -7.898 12.296 1.00 95.38 99 CYS A N 1
ATOM 731 C CA . CYS A 1 99 ? -12.426 -8.039 11.608 1.00 95.38 99 CYS A CA 1
ATOM 732 C C . CYS A 1 99 ? -13.042 -9.410 11.880 1.00 95.38 99 CYS A C 1
ATOM 734 O O . CYS A 1 99 ? -12.672 -10.402 11.246 1.00 95.38 99 CYS A O 1
ATOM 736 N N . ALA A 1 100 ? -14.082 -9.453 12.712 1.00 95.06 100 ALA A N 1
ATOM 737 C CA . ALA A 1 100 ? -14.821 -10.686 12.991 1.00 95.06 100 ALA A CA 1
ATOM 738 C C . ALA A 1 100 ? -15.443 -11.332 11.734 1.00 95.06 100 ALA A C 1
ATOM 740 O O . ALA A 1 100 ? -15.676 -12.536 11.705 1.00 95.06 100 ALA A O 1
ATOM 741 N N . SER A 1 101 ? -15.709 -10.553 10.678 1.00 94.69 101 SER A N 1
ATOM 742 C CA . SER A 1 101 ? -16.368 -11.058 9.466 1.00 94.69 101 SER A CA 1
ATOM 743 C C . SER A 1 101 ? -15.449 -11.849 8.533 1.00 94.69 101 SER A C 1
ATOM 745 O O . SER A 1 101 ? -15.946 -12.667 7.766 1.00 94.69 101 SER A O 1
ATOM 747 N N . CYS A 1 102 ? -14.140 -11.576 8.526 1.00 94.50 102 CYS A N 1
ATOM 748 C CA . CYS A 1 102 ? -13.211 -12.234 7.594 1.00 94.50 102 CYS A CA 1
ATOM 749 C C . CYS A 1 102 ? -11.862 -12.640 8.202 1.00 94.50 102 CYS A C 1
ATOM 751 O O . CYS A 1 102 ? -11.007 -13.130 7.470 1.00 94.50 102 CYS A O 1
ATOM 753 N N . GLY A 1 103 ? -11.657 -12.432 9.507 1.00 93.81 103 GLY A N 1
ATOM 754 C CA . GLY A 1 103 ? -10.414 -12.782 10.198 1.00 93.81 103 GLY A CA 1
ATOM 755 C C . GLY A 1 103 ? -9.221 -11.894 9.842 1.00 93.81 103 GLY A C 1
ATOM 756 O O . GLY A 1 103 ? -8.085 -12.262 10.115 1.00 93.81 103 GLY A O 1
ATOM 757 N N . PHE A 1 104 ? -9.452 -10.743 9.202 1.00 93.12 104 PHE A N 1
ATOM 758 C CA . PHE A 1 104 ? -8.398 -9.755 8.982 1.00 93.12 104 PHE A CA 1
ATOM 759 C C . PHE A 1 104 ? -7.907 -9.217 10.331 1.00 93.12 104 PHE A C 1
ATOM 761 O O . PHE A 1 104 ? -8.734 -8.746 11.110 1.00 93.12 104 PHE A O 1
ATOM 768 N N . ALA A 1 105 ? -6.592 -9.247 10.542 1.00 92.62 105 ALA A N 1
ATOM 769 C CA . ALA A 1 105 ? -5.907 -8.674 11.695 1.00 92.62 105 ALA A CA 1
ATOM 770 C C . ALA A 1 105 ? -4.789 -7.734 11.220 1.00 92.62 105 ALA A C 1
ATOM 772 O O . ALA A 1 105 ? -4.103 -8.016 10.229 1.00 92.62 105 ALA A O 1
ATOM 773 N N . HIS A 1 106 ? -4.611 -6.609 11.905 1.00 91.00 106 HIS A N 1
ATOM 774 C CA . HIS A 1 106 ? -3.551 -5.643 11.636 1.00 91.00 106 HIS A CA 1
ATOM 775 C C 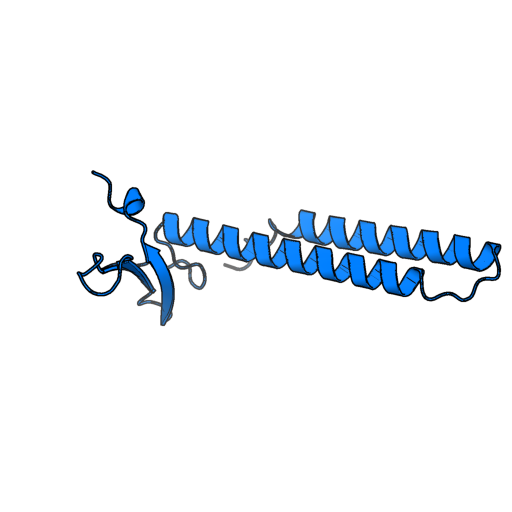. HIS A 1 106 ? -3.026 -5.065 12.943 1.00 91.00 106 HIS A C 1
ATOM 777 O O . HIS A 1 106 ? -3.808 -4.782 13.840 1.00 91.00 106 HIS A O 1
ATOM 783 N N . VAL A 1 107 ? -1.714 -4.856 13.028 1.00 90.38 107 VAL A N 1
ATOM 784 C CA . VAL A 1 107 ? -1.060 -4.287 14.207 1.00 90.38 107 VAL A CA 1
ATOM 785 C C . VAL A 1 107 ? -0.177 -3.130 13.765 1.00 90.38 107 VAL A C 1
ATOM 787 O O . VAL A 1 107 ? 0.565 -3.258 12.788 1.00 90.38 107 VAL A O 1
ATOM 790 N N . ALA A 1 108 ? -0.237 -2.020 14.496 1.00 87.81 108 ALA A N 1
ATOM 791 C CA . ALA A 1 108 ? 0.641 -0.874 14.312 1.00 87.81 108 ALA A CA 1
ATOM 792 C C . ALA A 1 108 ? 1.216 -0.409 15.658 1.00 87.81 108 ALA A C 1
ATOM 794 O O . ALA A 1 108 ? 0.560 -0.553 16.695 1.00 87.81 108 ALA A O 1
ATOM 795 N N . PRO A 1 109 ? 2.435 0.155 15.665 1.00 85.31 109 PRO A N 1
ATOM 796 C CA . PRO A 1 109 ? 2.976 0.788 16.856 1.00 85.31 109 PRO A CA 1
ATOM 797 C C . PRO A 1 109 ? 2.105 1.978 17.260 1.00 85.31 109 PRO A C 1
ATOM 799 O O . PRO A 1 109 ? 1.726 2.798 16.425 1.00 85.31 109 PRO A O 1
ATOM 802 N N . LEU A 1 110 ? 1.811 2.067 18.550 1.00 79.94 110 LEU A N 1
ATOM 803 C CA . LEU A 1 110 ? 1.122 3.190 19.161 1.00 79.94 110 LEU A CA 1
ATOM 804 C C . LEU A 1 110 ? 2.169 4.176 19.682 1.00 79.94 110 LEU A C 1
ATOM 806 O O . LEU A 1 110 ? 3.031 3.813 20.488 1.00 79.94 110 LEU A O 1
ATOM 810 N N . THR A 1 111 ? 2.095 5.431 19.253 1.00 73.00 111 THR A N 1
ATOM 811 C CA . THR A 1 111 ? 2.917 6.502 19.821 1.00 73.00 111 THR A CA 1
ATOM 812 C C . THR A 1 111 ? 2.140 7.233 20.912 1.00 73.00 111 THR A C 1
ATOM 814 O O . THR A 1 111 ? 0.911 7.261 20.905 1.00 73.00 111 THR A O 1
ATOM 817 N N . CYS A 1 112 ? 2.831 7.875 21.859 1.00 68.50 112 CYS A N 1
ATOM 818 C CA . CYS A 1 112 ? 2.159 8.661 22.902 1.00 68.50 112 CYS A CA 1
ATOM 819 C C . CYS A 1 112 ? 1.293 9.802 22.329 1.00 68.50 112 CYS A C 1
ATOM 821 O O . CYS A 1 112 ? 0.359 10.243 22.989 1.00 68.50 112 CYS A O 1
ATOM 823 N N . ALA A 1 113 ? 1.562 10.253 21.096 1.00 68.94 113 ALA A N 1
ATOM 824 C CA . ALA A 1 113 ? 0.731 11.233 20.398 1.00 68.94 113 ALA A CA 1
ATOM 825 C C . ALA A 1 113 ? -0.656 10.677 20.012 1.00 68.94 113 ALA A C 1
ATOM 827 O O . ALA A 1 113 ? -1.609 11.447 19.914 1.00 68.94 113 ALA A O 1
ATOM 828 N N . ASP A 1 114 ? -0.791 9.355 19.850 1.00 69.44 114 ASP A N 1
ATOM 829 C CA . ASP A 1 114 ? -2.032 8.680 19.439 1.00 69.44 114 ASP A CA 1
ATOM 830 C C . ASP A 1 114 ? -3.014 8.437 20.597 1.00 69.44 114 ASP A C 1
ATOM 832 O O . ASP A 1 114 ? -4.175 8.085 20.366 1.00 69.44 114 ASP A O 1
ATOM 836 N N . CYS A 1 115 ? -2.551 8.608 21.838 1.00 66.00 115 CYS A N 1
ATOM 837 C CA . CYS A 1 115 ? -3.367 8.528 23.050 1.00 66.00 115 CYS A CA 1
ATOM 838 C C . CYS A 1 115 ? -3.993 9.879 23.440 1.00 66.00 115 CYS A C 1
ATOM 840 O O . CYS A 1 115 ? -4.951 9.885 24.208 1.00 66.00 115 CYS A O 1
ATOM 842 N N . GLY A 1 116 ? -3.484 10.995 22.896 1.00 61.31 116 GLY A N 1
ATOM 843 C CA . GLY A 1 116 ? -3.797 12.352 23.362 1.00 61.31 116 GLY A CA 1
ATOM 844 C C . GLY A 1 116 ? -3.196 12.675 24.746 1.00 61.31 116 GLY A C 1
ATOM 845 O O . GLY A 1 116 ? -2.641 11.781 25.388 1.00 61.31 116 GLY A O 1
ATOM 846 N N . PRO A 1 117 ? -3.246 13.949 25.192 1.00 51.22 117 PRO A N 1
ATOM 847 C CA . PRO A 1 117 ? -3.051 14.295 26.602 1.00 51.22 117 PRO A CA 1
ATOM 848 C C . PRO A 1 117 ? -4.148 13.704 27.498 1.00 51.22 117 PRO A C 1
ATOM 850 O O . PRO A 1 117 ? -5.302 13.582 27.024 1.00 51.22 117 PRO A O 1
#

Secondary structure (DSSP, 8-state):
------TTHHHHHHHHHHHHHHHHHHHHHHHHHT---SHHHHHHHHHHHHHHHHHHHHHHHHHHHHHHTTB-TTT-PBPEEEEPPPBTTBSSEEEEEE-TTT--EEEEEEPGGGG--

pLDDT: mean 78.54, std 13.22, range [45.78, 95.75]

Foldseek 3Di:
DPPPPPPLPPQLVVLQVQLVVQLVVVVVVCVVVVNPDCRSVVSNVVSVVSSVVSVVVVVVVLCVVCVVVQADSPPRAGKDKDKDDADPVGQWIKIWIADPVPGDIDIDIDHPVNVPD

Radius of gyration: 21.96 Å; chains: 1; bounding box: 46×27×66 Å

Sequence (117 aa):
MLFRRLTSLPGVAIALFAGSAWALAADRIAHRLGVHEPAPAVGLLAGVLIALALWRRDVADTLEASVQRMRCPSCGGALTSTHEHAGDVHPGGLREWDCASCGFAHVAPLTCADCGP